Protein AF-A0A3Q1GTT3-F1 (afdb_monomer)

Sequence (76 aa):
MKYIIGIGFATNRGKTTLTNCLIKNLPNCCVVHQDDFFKPQDQIEVGEDGFKQYDVITVGRHDECDLRMAGESNEV

Mean predicted aligned error: 4.61 Å

Radius of gyration: 14.83 Å; Cα contacts (8 Å, |Δi|>4): 43; chains: 1; bounding box: 36×27×40 Å

pLDDT: mean 90.39, std 12.01, range [41.12, 97.0]

Structure (mmCIF, N/CA/C/O backbone):
data_AF-A0A3Q1GTT3-F1
#
_entry.id   AF-A0A3Q1GTT3-F1
#
loop_
_atom_site.group_PDB
_atom_site.id
_atom_site.type_symbol
_atom_site.label_atom_id
_atom_site.label_alt_id
_atom_site.label_comp_id
_atom_site.label_asym_id
_atom_site.label_entity_id
_atom_site.label_seq_id
_atom_site.pdbx_PDB_ins_code
_atom_site.Cartn_x
_atom_site.Cartn_y
_atom_site.Cartn_z
_atom_site.occupancy
_atom_site.B_iso_or_equiv
_atom_site.auth_seq_id
_atom_site.auth_comp_id
_atom_site.auth_asym_id
_atom_site.auth_atom_id
_atom_site.pdbx_PDB_model_num
ATOM 1 N N . MET A 1 1 ? -20.458 -8.416 11.427 1.00 83.19 1 MET A N 1
ATOM 2 C CA . MET A 1 1 ? -20.611 -8.027 10.008 1.00 83.19 1 MET A CA 1
ATOM 3 C C . MET A 1 1 ? -19.334 -7.319 9.597 1.00 83.19 1 MET A C 1
ATOM 5 O O . MET A 1 1 ? -18.908 -6.442 10.338 1.00 83.19 1 MET A O 1
ATOM 9 N N . LYS A 1 2 ? -18.684 -7.749 8.514 1.00 86.19 2 LYS A N 1
ATOM 10 C CA . LYS A 1 2 ? -17.418 -7.177 8.036 1.00 86.19 2 LYS A CA 1
ATOM 11 C C . LYS A 1 2 ? -17.712 -6.281 6.836 1.00 86.19 2 LYS A C 1
ATOM 13 O O . LYS A 1 2 ? -18.460 -6.694 5.955 1.00 86.19 2 LYS A O 1
ATOM 18 N N . TYR A 1 3 ? -17.136 -5.084 6.820 1.00 91.12 3 TYR A N 1
ATOM 19 C CA . TYR A 1 3 ? -17.210 -4.168 5.685 1.00 91.12 3 TYR A CA 1
ATOM 20 C C . TYR A 1 3 ? -15.833 -4.069 5.041 1.00 91.12 3 TYR A C 1
ATOM 22 O O . TYR A 1 3 ? -14.838 -3.888 5.740 1.00 91.12 3 TYR A O 1
ATOM 30 N N . ILE A 1 4 ? -15.788 -4.199 3.718 1.00 91.94 4 ILE A N 1
ATOM 31 C CA . ILE A 1 4 ? -14.573 -4.027 2.926 1.00 91.94 4 ILE A CA 1
ATOM 32 C C . ILE A 1 4 ? -14.760 -2.769 2.086 1.00 91.94 4 ILE A C 1
ATOM 34 O O . ILE A 1 4 ? -15.759 -2.636 1.381 1.00 91.94 4 ILE A O 1
ATOM 38 N N . ILE A 1 5 ? -13.811 -1.841 2.188 1.00 93.00 5 ILE A N 1
ATOM 39 C CA . ILE A 1 5 ? -13.833 -0.567 1.470 1.00 93.00 5 ILE A CA 1
ATOM 40 C C . ILE A 1 5 ? -12.588 -0.514 0.586 1.00 93.00 5 ILE A C 1
ATOM 42 O O . ILE A 1 5 ? -11.469 -0.480 1.092 1.00 93.00 5 ILE A O 1
ATOM 46 N N . GLY A 1 6 ? -12.783 -0.508 -0.734 1.00 94.06 6 GLY A N 1
ATOM 47 C CA . GLY A 1 6 ? -11.708 -0.301 -1.704 1.00 94.06 6 GLY A CA 1
ATOM 48 C C . GLY A 1 6 ? -11.461 1.189 -1.933 1.00 94.06 6 GLY A C 1
ATOM 49 O O . GLY A 1 6 ? -12.397 1.932 -2.225 1.00 94.06 6 GLY A O 1
ATOM 50 N N . ILE A 1 7 ? -10.209 1.632 -1.807 1.00 94.50 7 ILE A N 1
ATOM 51 C CA . ILE A 1 7 ? -9.822 3.039 -1.967 1.00 94.50 7 ILE A CA 1
ATOM 52 C C . ILE A 1 7 ? -8.778 3.159 -3.086 1.00 94.50 7 ILE A C 1
ATOM 54 O O . ILE A 1 7 ? -7.593 2.916 -2.871 1.00 94.50 7 ILE A O 1
ATOM 58 N N . GLY A 1 8 ? -9.216 3.563 -4.281 1.00 93.88 8 GLY A N 1
ATOM 59 C CA . GLY A 1 8 ? -8.353 3.779 -5.449 1.00 93.88 8 GLY A CA 1
ATOM 60 C C . GLY A 1 8 ? -8.125 5.263 -5.753 1.00 93.88 8 GLY A C 1
ATOM 61 O O . GLY A 1 8 ? -9.067 6.047 -5.763 1.00 93.88 8 GLY A O 1
ATOM 62 N N . PHE A 1 9 ? -6.877 5.651 -6.029 1.00 93.12 9 PHE A N 1
ATOM 63 C CA . PHE A 1 9 ? -6.494 6.994 -6.495 1.00 93.12 9 PHE A CA 1
ATOM 64 C C . PHE A 1 9 ? -5.208 6.922 -7.324 1.00 93.12 9 PHE A C 1
ATOM 66 O O . PHE A 1 9 ? -4.426 5.981 -7.168 1.00 93.12 9 PHE A O 1
ATOM 73 N N . ALA A 1 10 ? -4.907 7.984 -8.077 1.00 94.69 10 ALA A N 1
ATOM 74 C CA . ALA A 1 10 ? -3.580 8.192 -8.659 1.00 94.69 10 ALA A CA 1
ATOM 75 C C . ALA A 1 10 ? -2.461 8.213 -7.590 1.00 94.69 10 ALA A C 1
ATOM 77 O O . ALA A 1 10 ? -2.700 8.413 -6.388 1.00 94.69 10 ALA A O 1
ATOM 78 N N . THR A 1 11 ? -1.222 7.983 -8.021 1.00 92.94 11 THR A N 1
ATOM 79 C CA . THR A 1 11 ? -0.031 7.993 -7.159 1.00 92.94 11 THR A CA 1
ATOM 80 C C . THR A 1 11 ? 0.147 9.357 -6.470 1.00 92.94 11 THR A C 1
ATOM 82 O O . THR A 1 11 ? -0.207 10.414 -7.003 1.00 92.94 11 THR A O 1
ATOM 85 N N . ASN A 1 12 ? 0.618 9.338 -5.219 1.00 93.50 12 ASN A N 1
ATOM 86 C CA . ASN A 1 12 ? 0.883 10.528 -4.393 1.00 93.50 12 ASN A CA 1
ATOM 87 C C . ASN A 1 12 ? -0.311 11.485 -4.169 1.00 93.50 12 ASN A C 1
ATOM 89 O O . ASN A 1 12 ? -0.121 12.667 -3.905 1.00 93.50 12 ASN A O 1
ATOM 93 N N . ARG A 1 13 ? -1.560 10.999 -4.247 1.00 97.00 13 ARG A N 1
ATOM 94 C CA . ARG A 1 13 ? -2.782 11.800 -3.997 1.00 97.00 13 ARG A CA 1
ATOM 95 C C . ARG A 1 13 ? -3.339 11.701 -2.571 1.00 97.00 13 ARG A C 1
ATOM 97 O O . ARG A 1 13 ? -4.519 11.935 -2.353 1.00 97.00 13 ARG A O 1
ATOM 104 N N . GLY A 1 14 ? -2.503 11.349 -1.594 1.00 95.31 14 GLY A N 1
ATOM 105 C CA . GLY A 1 14 ? -2.895 11.359 -0.178 1.00 95.31 14 GLY A CA 1
ATOM 106 C C . GLY A 1 14 ? -3.688 10.138 0.303 1.00 95.31 14 GLY A C 1
ATOM 107 O O . GLY A 1 14 ? -4.312 10.216 1.357 1.00 95.31 14 GLY A O 1
ATOM 108 N N . LYS A 1 15 ? -3.636 9.003 -0.416 1.00 95.81 15 LYS A N 1
ATOM 109 C CA . LYS A 1 15 ? -4.275 7.733 -0.008 1.00 95.81 15 LYS A CA 1
ATOM 110 C C . LYS A 1 15 ? -3.914 7.337 1.423 1.00 95.81 15 LYS A C 1
ATOM 112 O O . LYS A 1 15 ? -4.798 7.160 2.252 1.00 95.81 15 LYS A O 1
ATOM 117 N N . THR A 1 16 ? -2.617 7.290 1.719 1.00 93.81 16 THR A N 1
ATOM 118 C CA . THR A 1 16 ? -2.093 6.929 3.042 1.00 93.81 16 THR A CA 1
ATOM 119 C C . THR A 1 16 ? -2.527 7.921 4.121 1.00 93.81 16 THR A C 1
ATOM 121 O O . THR A 1 16 ? -2.847 7.536 5.241 1.00 93.81 16 THR A O 1
ATOM 124 N N . THR A 1 17 ? -2.606 9.214 3.793 1.00 96.25 17 THR A N 1
ATOM 125 C CA . THR A 1 17 ? -3.111 10.236 4.722 1.00 96.25 17 THR A CA 1
ATOM 126 C C . THR A 1 17 ? -4.587 10.012 5.044 1.00 96.25 17 THR A C 1
ATOM 128 O O . THR A 1 17 ? -4.979 10.078 6.210 1.00 96.25 17 THR A O 1
ATOM 131 N N . LEU A 1 18 ? -5.402 9.710 4.029 1.00 96.25 18 LEU A N 1
ATOM 132 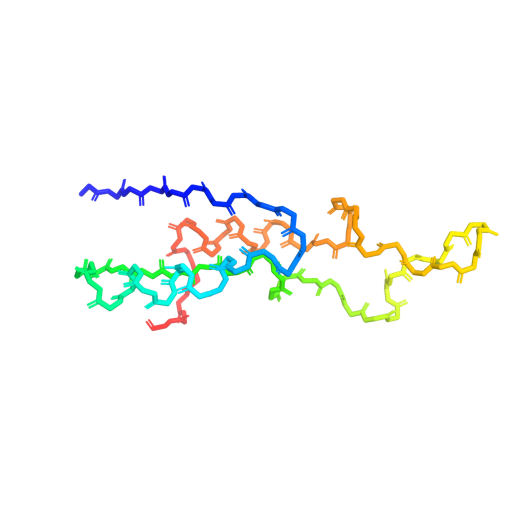C CA . LEU A 1 18 ? -6.821 9.418 4.199 1.00 96.25 18 LEU A CA 1
ATOM 133 C C . LEU A 1 18 ? -7.035 8.164 5.057 1.00 96.25 18 LEU A C 1
ATOM 135 O O . LEU A 1 18 ? -7.797 8.213 6.021 1.00 96.25 18 LEU A O 1
ATOM 139 N N . THR A 1 19 ? -6.334 7.065 4.765 1.00 95.44 19 THR A N 1
ATOM 140 C CA . THR A 1 19 ? -6.471 5.812 5.525 1.00 95.44 19 THR A CA 1
ATOM 141 C C . THR A 1 19 ? -6.004 5.959 6.974 1.00 95.44 19 THR A C 1
ATOM 143 O O . THR A 1 19 ? -6.674 5.467 7.880 1.00 95.44 19 THR A O 1
ATOM 146 N N . ASN A 1 20 ? -4.938 6.725 7.228 1.00 94.50 20 ASN A N 1
ATOM 147 C CA . ASN A 1 20 ? -4.493 7.054 8.587 1.00 94.50 20 ASN A CA 1
ATOM 148 C C . ASN A 1 20 ? -5.526 7.871 9.374 1.00 94.50 20 ASN A C 1
ATOM 150 O O . ASN A 1 20 ? -5.622 7.739 10.594 1.00 94.50 20 ASN A O 1
ATOM 154 N N . CYS A 1 21 ? -6.296 8.729 8.701 1.00 96.44 21 CYS A N 1
ATOM 155 C CA . CYS A 1 21 ? -7.413 9.427 9.327 1.00 96.44 21 CYS A CA 1
ATOM 156 C C . CYS A 1 21 ? -8.554 8.451 9.658 1.00 96.44 21 CYS A C 1
ATOM 158 O O . CYS A 1 21 ? -9.086 8.489 10.765 1.00 96.44 21 CYS A O 1
ATOM 160 N N . LEU A 1 22 ? -8.890 7.537 8.742 1.00 95.06 22 LEU A N 1
ATOM 161 C CA . LEU A 1 22 ? -9.951 6.546 8.944 1.00 95.06 22 LEU A CA 1
ATOM 162 C C . LEU A 1 22 ? -9.654 5.605 10.118 1.00 95.06 22 LEU A C 1
ATOM 164 O O . LEU A 1 22 ? -10.514 5.469 10.984 1.00 95.06 22 LEU A O 1
ATOM 168 N N . ILE A 1 23 ? -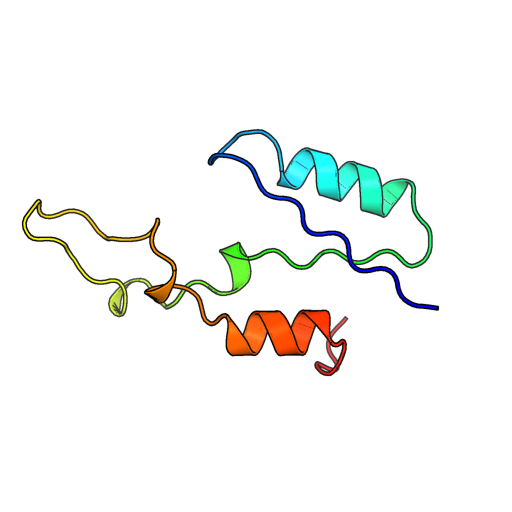8.441 5.042 10.216 1.00 94.81 23 ILE A N 1
ATOM 169 C CA . ILE A 1 23 ? -8.050 4.165 11.342 1.00 94.81 23 ILE A CA 1
ATOM 170 C C . ILE A 1 23 ? -8.235 4.872 12.691 1.00 94.81 23 ILE A C 1
ATOM 172 O O . ILE A 1 23 ? -8.692 4.266 13.653 1.00 94.81 23 ILE A O 1
ATOM 176 N N . LYS A 1 24 ? -7.900 6.167 12.776 1.00 95.69 24 LYS A N 1
ATOM 177 C CA . LYS A 1 24 ? -8.014 6.939 14.026 1.00 95.69 24 LYS A CA 1
ATOM 178 C C . LYS A 1 24 ? -9.458 7.210 14.443 1.00 95.69 24 LYS A C 1
ATOM 180 O O . LYS A 1 24 ? -9.708 7.421 15.624 1.00 95.69 24 LYS A O 1
ATOM 185 N N . ASN A 1 25 ? -10.382 7.258 13.485 1.00 96.69 25 ASN A N 1
ATOM 186 C CA . ASN A 1 25 ? -11.772 7.646 13.726 1.00 96.69 25 ASN A CA 1
ATOM 187 C C . ASN A 1 25 ? -12.745 6.455 13.720 1.00 96.69 25 ASN A C 1
ATOM 189 O O . ASN A 1 25 ? -13.869 6.599 14.195 1.00 96.69 25 ASN A O 1
ATOM 193 N N . LEU A 1 26 ? -12.342 5.292 13.196 1.00 94.56 26 LEU A N 1
ATOM 194 C CA . LEU A 1 26 ? -13.182 4.099 13.106 1.00 94.56 26 LEU A CA 1
ATOM 195 C C . LEU A 1 26 ? -12.678 3.003 14.059 1.00 94.56 26 LEU A C 1
ATOM 197 O O . LEU A 1 26 ? -11.568 2.500 13.874 1.00 94.56 26 LEU A O 1
ATOM 201 N N . PRO A 1 27 ? -13.479 2.578 15.055 1.00 92.56 27 PRO A N 1
ATOM 202 C CA . PRO A 1 27 ? -13.101 1.465 15.917 1.00 92.56 27 PRO A CA 1
ATOM 203 C C . PRO A 1 27 ? -13.069 0.153 15.121 1.00 92.56 27 PRO A C 1
ATOM 205 O O . PRO A 1 27 ? -13.875 -0.049 14.214 1.00 92.56 27 PRO A O 1
ATOM 208 N N . ASN A 1 28 ? -12.163 -0.757 15.492 1.00 91.62 28 ASN A N 1
ATOM 209 C CA . ASN A 1 28 ? -11.976 -2.061 14.836 1.00 91.62 28 ASN A CA 1
ATOM 210 C C . ASN A 1 28 ? -11.710 -1.961 13.320 1.00 91.62 28 ASN A C 1
ATOM 212 O O . ASN A 1 28 ? -12.133 -2.818 12.544 1.00 91.62 28 ASN A O 1
ATOM 216 N N . CYS A 1 29 ? -11.030 -0.896 12.898 1.00 91.88 29 CYS A N 1
ATOM 217 C CA . CYS A 1 29 ? -10.611 -0.682 11.521 1.00 91.88 29 CYS A CA 1
ATOM 218 C C . CYS A 1 29 ? -9.151 -1.112 11.340 1.00 91.88 29 CYS A C 1
ATOM 220 O O . CYS A 1 29 ? -8.291 -0.773 12.152 1.00 91.88 29 CYS A O 1
ATOM 222 N N . CYS A 1 30 ? -8.869 -1.824 10.252 1.00 92.62 30 CYS A N 1
ATOM 223 C CA . CYS A 1 30 ? -7.518 -2.085 9.772 1.00 92.62 30 CYS A CA 1
ATOM 224 C C . CYS A 1 30 ? -7.389 -1.605 8.323 1.00 92.62 30 CYS A C 1
ATOM 226 O O . CYS A 1 30 ? -8.387 -1.432 7.619 1.00 92.62 30 CYS A O 1
ATOM 228 N N . VAL A 1 31 ? -6.154 -1.375 7.885 1.00 93.69 31 VAL A N 1
ATOM 229 C CA . VAL A 1 31 ? -5.840 -0.982 6.510 1.00 93.69 31 VAL A CA 1
ATOM 230 C C . VAL A 1 31 ? -4.809 -1.950 5.964 1.00 93.69 31 VAL A C 1
ATOM 232 O O . VAL A 1 31 ? -3.860 -2.313 6.654 1.00 93.69 31 VAL A O 1
ATOM 235 N N . VAL A 1 32 ? -5.018 -2.350 4.718 1.00 93.81 32 VAL A N 1
ATOM 236 C CA . VAL A 1 32 ? -4.090 -3.155 3.931 1.00 93.81 32 VAL A CA 1
ATOM 237 C C . VAL A 1 32 ? -3.654 -2.282 2.761 1.00 93.81 32 VAL A C 1
ATOM 239 O O . VAL A 1 32 ? -4.501 -1.767 2.027 1.00 93.81 32 VAL A O 1
ATOM 242 N N . HIS A 1 33 ? -2.349 -2.054 2.620 1.00 93.44 33 HIS A N 1
ATOM 243 C CA . HIS A 1 33 ? -1.799 -1.256 1.530 1.00 93.44 33 HIS A CA 1
ATOM 244 C C . HIS A 1 33 ? -1.371 -2.175 0.388 1.00 93.44 33 HIS A C 1
ATOM 246 O O . HIS A 1 33 ? -0.566 -3.075 0.585 1.00 93.44 33 HIS A O 1
ATOM 252 N N . GLN A 1 34 ? -1.878 -1.927 -0.823 1.00 93.00 34 GLN A N 1
ATOM 253 C CA . GLN A 1 34 ? -1.469 -2.674 -2.019 1.00 93.00 34 GLN A CA 1
ATOM 254 C C . GLN A 1 34 ? 0.052 -2.592 -2.254 1.00 93.00 34 GLN A C 1
ATOM 256 O O . GLN A 1 34 ? 0.653 -3.565 -2.705 1.00 93.00 34 GLN A O 1
ATOM 261 N N . ASP A 1 35 ? 0.667 -1.457 -1.906 1.00 92.94 35 ASP A N 1
ATOM 262 C CA . ASP A 1 35 ? 2.101 -1.206 -2.086 1.00 92.94 35 ASP A CA 1
ATOM 263 C C . ASP A 1 35 ? 2.985 -2.162 -1.254 1.00 92.94 35 ASP A C 1
ATOM 265 O O . ASP A 1 35 ? 4.121 -2.434 -1.638 1.00 92.94 35 ASP A O 1
ATOM 269 N N . ASP A 1 36 ? 2.462 -2.743 -0.167 1.00 94.12 36 ASP A N 1
ATOM 270 C CA . ASP A 1 36 ? 3.193 -3.717 0.660 1.00 94.12 36 ASP A CA 1
ATOM 271 C C . ASP A 1 36 ? 3.385 -5.066 -0.067 1.00 94.12 36 ASP A C 1
ATOM 273 O O . ASP A 1 36 ? 4.243 -5.876 0.293 1.00 94.12 36 ASP A O 1
ATOM 277 N N . PHE A 1 37 ? 2.613 -5.302 -1.131 1.00 95.56 37 PHE A N 1
ATOM 278 C CA . PHE A 1 37 ? 2.608 -6.547 -1.898 1.00 95.56 37 PHE A CA 1
ATOM 279 C C . PHE A 1 37 ? 3.363 -6.439 -3.226 1.00 95.56 37 PHE A C 1
ATOM 281 O O . PHE A 1 37 ? 3.257 -7.335 -4.065 1.00 95.56 37 PHE A O 1
ATOM 288 N N . PHE A 1 38 ? 4.156 -5.386 -3.450 1.00 95.88 38 PHE A N 1
ATOM 289 C CA . PHE A 1 38 ? 5.025 -5.329 -4.628 1.00 95.88 38 PHE A CA 1
ATOM 290 C C . PHE A 1 38 ? 6.081 -6.432 -4.599 1.00 95.88 38 PHE A C 1
ATOM 292 O O . PHE A 1 38 ? 6.702 -6.709 -3.567 1.00 95.88 38 PHE A O 1
ATOM 299 N N . LYS A 1 39 ? 6.311 -7.057 -5.755 1.00 95.00 39 LYS A N 1
ATOM 300 C CA . LYS A 1 39 ? 7.429 -7.979 -5.963 1.00 95.00 39 LYS A CA 1
ATOM 301 C C . LYS A 1 39 ? 8.775 -7.290 -5.684 1.00 95.00 39 LYS A C 1
ATOM 303 O O . LYS A 1 39 ? 8.901 -6.077 -5.873 1.00 95.00 39 LYS A O 1
ATOM 308 N N . PRO A 1 40 ? 9.793 -8.058 -5.259 1.00 95.06 40 PRO A N 1
ATOM 309 C CA . PRO A 1 40 ? 11.164 -7.578 -5.157 1.00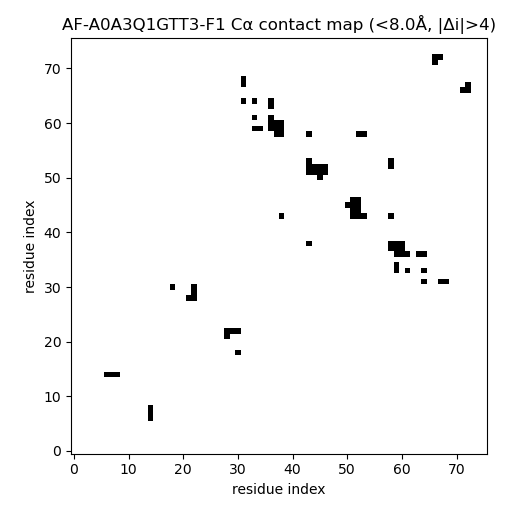 95.06 40 PRO A CA 1
ATOM 310 C C . PRO A 1 40 ? 11.643 -6.876 -6.432 1.00 95.06 40 PRO A C 1
ATOM 312 O O . PRO A 1 40 ? 11.245 -7.218 -7.544 1.00 95.06 40 PRO A O 1
ATOM 315 N N . GLN A 1 41 ? 12.512 -5.880 -6.269 1.00 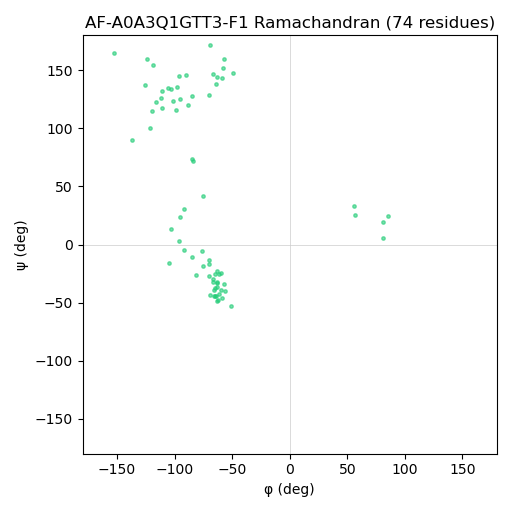93.56 41 GLN A N 1
ATOM 316 C CA . GLN A 1 41 ? 12.917 -4.973 -7.345 1.00 93.56 41 GLN A CA 1
ATOM 317 C C . GLN A 1 41 ? 13.619 -5.665 -8.534 1.00 93.56 41 GLN A C 1
ATOM 319 O O . GLN A 1 41 ? 13.618 -5.128 -9.646 1.00 93.56 41 GLN A O 1
ATOM 324 N N . ASP A 1 42 ? 14.244 -6.814 -8.301 1.00 94.94 42 ASP A N 1
ATOM 325 C CA . ASP A 1 42 ? 14.878 -7.689 -9.292 1.00 94.94 42 ASP A CA 1
ATOM 326 C C . ASP A 1 42 ? 13.867 -8.500 -10.120 1.00 94.94 42 ASP A C 1
ATOM 328 O O . ASP A 1 42 ? 14.196 -8.943 -11.215 1.00 94.94 42 ASP A O 1
ATOM 332 N N . GLN A 1 43 ? 12.630 -8.639 -9.641 1.00 95.38 43 GLN A N 1
ATOM 333 C CA . GLN A 1 43 ? 11.530 -9.328 -10.327 1.00 95.38 43 GLN A CA 1
ATOM 334 C C . GLN A 1 43 ? 10.612 -8.372 -11.104 1.00 95.38 43 GLN A C 1
ATOM 336 O O . GLN A 1 43 ? 9.590 -8.793 -11.647 1.00 95.38 43 GLN A O 1
ATOM 341 N N . ILE A 1 44 ? 10.942 -7.079 -11.130 1.00 96.25 44 ILE A N 1
ATOM 342 C CA . ILE A 1 44 ? 10.198 -6.067 -11.880 1.00 96.25 44 ILE A CA 1
ATOM 343 C C . ILE A 1 44 ? 10.764 -5.992 -13.293 1.00 96.25 44 ILE A C 1
ATOM 345 O O . ILE A 1 44 ? 11.940 -5.673 -13.481 1.00 96.25 44 ILE A O 1
ATOM 349 N N . GLU A 1 45 ? 9.912 -6.262 -14.277 1.00 95.12 45 GLU A N 1
ATOM 350 C CA . GLU A 1 45 ? 10.273 -6.200 -15.690 1.00 95.12 45 GLU A CA 1
ATOM 351 C C . GLU A 1 45 ? 10.670 -4.778 -16.103 1.00 95.12 45 GLU A C 1
ATOM 353 O O . GLU A 1 45 ? 10.120 -3.777 -15.626 1.00 95.12 45 GLU A O 1
ATOM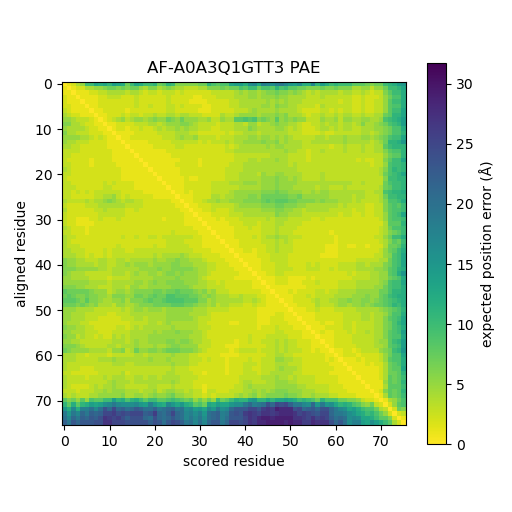 358 N N . VAL A 1 46 ? 11.647 -4.700 -17.004 1.00 96.38 46 VAL A N 1
ATOM 359 C CA . VAL A 1 46 ? 12.067 -3.459 -17.652 1.00 96.38 46 VAL A CA 1
ATOM 360 C C . VAL A 1 46 ? 11.452 -3.448 -19.044 1.00 96.38 46 VAL A C 1
ATOM 362 O O . VAL A 1 46 ? 11.643 -4.394 -19.806 1.00 96.38 46 VAL A O 1
ATOM 365 N N . GLY A 1 47 ? 10.691 -2.401 -19.352 1.00 94.44 47 GLY A N 1
ATOM 366 C CA . GLY A 1 47 ? 10.063 -2.230 -20.657 1.00 94.44 47 GLY A CA 1
ATOM 367 C C . GLY A 1 47 ? 11.079 -1.936 -21.761 1.00 94.44 47 GLY A C 1
ATOM 368 O O . GLY A 1 47 ? 12.251 -1.659 -21.504 1.00 94.44 47 GLY A O 1
ATOM 369 N N . GLU A 1 48 ? 10.613 -1.944 -23.010 1.00 96.00 48 GLU A N 1
ATOM 370 C CA . GLU A 1 48 ? 11.428 -1.563 -24.178 1.00 96.00 48 GLU A CA 1
ATOM 371 C C . GLU A 1 48 ? 11.948 -0.116 -24.090 1.00 96.00 48 GLU A C 1
ATOM 373 O O . GLU A 1 48 ? 12.981 0.223 -24.662 1.00 96.00 48 GLU A O 1
ATOM 378 N N . ASP A 1 49 ? 11.248 0.726 -23.330 1.00 95.25 49 ASP A N 1
ATOM 379 C CA . ASP A 1 49 ? 11.601 2.107 -23.008 1.00 95.25 49 ASP A CA 1
ATOM 380 C C . ASP A 1 49 ? 12.715 2.239 -21.951 1.00 95.25 49 ASP A C 1
ATOM 382 O O . ASP A 1 49 ? 13.178 3.346 -21.671 1.00 95.25 49 ASP A O 1
ATOM 386 N N . GLY A 1 50 ? 13.162 1.123 -21.368 1.00 96.44 50 GLY A N 1
ATOM 387 C CA . GLY A 1 50 ? 14.179 1.089 -20.322 1.00 96.44 50 GLY A CA 1
ATOM 388 C C . GLY A 1 50 ? 13.656 1.406 -18.917 1.00 96.44 50 GLY A C 1
ATOM 389 O O . GLY A 1 50 ? 14.461 1.480 -17.985 1.00 96.44 50 GLY A O 1
ATOM 390 N N . PHE A 1 51 ? 12.341 1.572 -18.723 1.00 96.44 51 PHE A N 1
ATOM 391 C CA . PHE A 1 51 ? 11.750 1.845 -17.411 1.00 96.44 51 PHE A CA 1
ATOM 392 C C . PHE A 1 51 ? 11.229 0.576 -16.733 1.00 96.44 51 PHE A C 1
ATOM 394 O O . PHE A 1 51 ? 10.693 -0.333 -17.369 1.00 96.44 51 PHE A O 1
ATOM 401 N N . LYS A 1 52 ? 11.358 0.527 -15.402 1.00 95.81 52 LYS A N 1
ATOM 402 C CA . LYS A 1 52 ? 10.749 -0.529 -14.586 1.00 95.81 52 LYS A CA 1
ATOM 403 C C . LYS A 1 52 ? 9.235 -0.365 -14.551 1.00 95.81 52 LYS A C 1
ATOM 405 O O . LYS A 1 52 ? 8.738 0.702 -14.194 1.00 95.81 52 LYS A O 1
ATOM 410 N N . GLN A 1 53 ? 8.520 -1.438 -14.855 1.00 96.06 53 GLN A N 1
ATOM 411 C CA . GLN A 1 53 ? 7.067 -1.432 -14.984 1.00 96.06 53 GLN A CA 1
ATOM 412 C C . GLN A 1 53 ? 6.388 -1.610 -13.619 1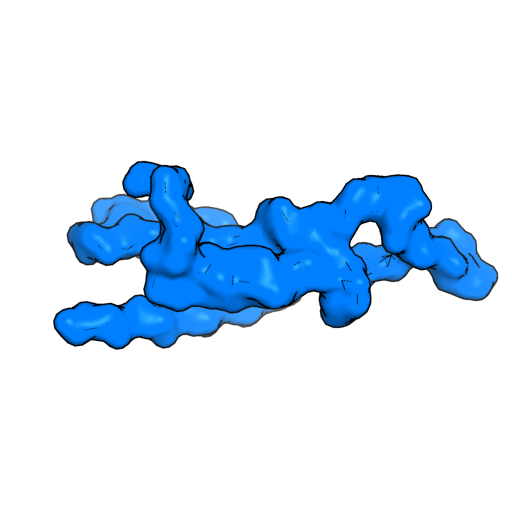.00 96.06 53 GLN A C 1
ATOM 414 O O . GLN A 1 53 ? 5.880 -2.678 -13.317 1.00 96.06 53 GLN A O 1
ATOM 419 N N . TYR A 1 54 ? 6.391 -0.584 -12.764 1.00 94.75 54 TYR A N 1
ATOM 420 C CA . TYR A 1 54 ? 5.747 -0.652 -11.438 1.00 94.75 54 TYR A CA 1
ATOM 421 C C . TYR A 1 54 ? 4.228 -0.422 -11.469 1.00 94.75 54 TYR A C 1
ATOM 423 O O . TYR A 1 54 ? 3.512 -0.912 -10.602 1.00 94.75 54 TYR A O 1
ATOM 431 N N . ASP A 1 55 ? 3.721 0.304 -12.463 1.00 93.88 55 ASP A N 1
ATOM 432 C CA . ASP A 1 55 ? 2.315 0.725 -12.529 1.00 93.88 55 ASP A CA 1
ATOM 433 C C . ASP A 1 55 ? 1.417 -0.270 -13.297 1.00 93.88 55 ASP A C 1
ATOM 435 O O . ASP A 1 55 ? 0.426 0.114 -13.920 1.00 93.88 55 ASP A O 1
ATOM 439 N N . VAL A 1 56 ? 1.748 -1.565 -13.261 1.00 93.88 56 VAL A N 1
ATOM 440 C CA . VAL A 1 56 ? 0.963 -2.644 -13.889 1.00 93.88 56 VAL A CA 1
ATOM 441 C C . VAL A 1 56 ? 0.478 -3.649 -12.850 1.00 93.88 56 VAL A C 1
ATOM 443 O O . VAL A 1 56 ? 1.079 -3.838 -11.798 1.00 93.88 56 VAL A O 1
ATOM 446 N N . ILE A 1 57 ? -0.621 -4.348 -13.135 1.00 92.50 57 ILE A N 1
ATOM 447 C CA . ILE A 1 57 ? -1.185 -5.296 -12.165 1.00 92.50 57 ILE A CA 1
ATOM 448 C C . ILE A 1 57 ? -0.225 -6.457 -11.857 1.00 92.50 57 ILE A C 1
ATOM 450 O O . ILE A 1 57 ? -0.170 -6.934 -10.732 1.00 92.50 57 ILE A O 1
ATOM 454 N N . THR A 1 58 ? 0.591 -6.890 -12.813 1.00 93.19 58 THR A N 1
ATOM 455 C CA . THR A 1 58 ? 1.414 -8.104 -12.690 1.00 93.19 58 THR A CA 1
ATOM 456 C C . THR A 1 58 ? 2.568 -7.997 -11.691 1.00 93.19 58 THR A C 1
ATOM 458 O O . THR A 1 58 ? 3.145 -9.027 -11.325 1.00 93.19 58 THR A O 1
ATOM 461 N N . VAL A 1 59 ? 2.914 -6.794 -11.224 1.00 95.12 59 VAL A N 1
ATOM 462 C CA . VAL A 1 59 ? 3.996 -6.605 -10.245 1.00 95.12 59 VAL A CA 1
ATOM 463 C C . VAL A 1 59 ? 3.571 -6.781 -8.791 1.00 95.12 59 VAL A C 1
ATOM 465 O O . VAL A 1 59 ? 4.435 -6.870 -7.922 1.00 95.12 59 VAL A O 1
ATOM 468 N N . GLY A 1 60 ? 2.270 -6.857 -8.513 1.00 92.88 60 GLY A N 1
ATOM 469 C CA . GLY A 1 60 ? 1.752 -7.143 -7.176 1.00 92.88 60 GLY A CA 1
ATOM 470 C C . GLY A 1 60 ? 1.565 -8.642 -6.928 1.00 92.88 60 GLY A C 1
ATOM 471 O O . GLY A 1 60 ? 1.195 -9.387 -7.837 1.00 92.88 60 GLY A O 1
ATOM 472 N N . ARG A 1 61 ? 1.783 -9.078 -5.685 1.00 94.88 61 ARG A N 1
ATOM 473 C CA . ARG A 1 61 ? 1.339 -10.374 -5.145 1.00 94.88 61 ARG A CA 1
ATOM 474 C C . ARG A 1 61 ? -0.111 -10.245 -4.664 1.00 94.88 61 ARG A C 1
ATOM 476 O O . ARG A 1 61 ? -0.383 -10.110 -3.472 1.00 94.88 61 ARG A O 1
ATOM 483 N N . HIS A 1 62 ? -1.041 -10.142 -5.616 1.00 92.00 62 HIS A N 1
ATOM 484 C CA . HIS A 1 62 ? -2.459 -9.858 -5.326 1.00 92.00 62 HIS A CA 1
ATOM 485 C C . HIS A 1 62 ? -3.155 -10.983 -4.569 1.00 92.00 62 HIS A C 1
ATOM 487 O O . HIS A 1 62 ? -4.030 -10.712 -3.761 1.00 92.00 62 HIS A O 1
ATOM 493 N N . ASP A 1 63 ? -2.718 -12.219 -4.773 1.00 92.12 63 ASP A N 1
ATOM 494 C CA . ASP A 1 63 ? -3.148 -13.386 -4.013 1.00 92.12 63 ASP A CA 1
ATOM 495 C C . ASP A 1 63 ? -2.854 -13.236 -2.511 1.00 92.12 63 ASP A C 1
ATOM 497 O O . ASP A 1 63 ? -3.738 -13.448 -1.682 1.00 92.12 63 ASP A O 1
ATOM 501 N N . GLU A 1 64 ? -1.651 -12.786 -2.145 1.00 93.00 64 GLU A N 1
ATOM 502 C CA . GLU A 1 64 ? -1.309 -12.490 -0.746 1.00 93.00 64 GLU A CA 1
ATOM 503 C C . GLU A 1 64 ? -2.123 -11.311 -0.189 1.00 93.00 64 GLU A C 1
ATOM 505 O O . GLU A 1 64 ? -2.572 -11.348 0.961 1.00 93.00 64 GLU A O 1
ATOM 510 N N . CYS A 1 65 ? -2.347 -10.277 -1.005 1.00 91.12 65 CYS A N 1
ATOM 511 C CA . CYS A 1 65 ? -3.178 -9.129 -0.639 1.00 91.12 65 CYS A CA 1
ATOM 512 C C . CYS A 1 65 ? -4.633 -9.555 -0.359 1.00 91.12 65 CYS A C 1
ATOM 514 O O . CYS A 1 65 ? -5.223 -9.143 0.643 1.00 91.12 65 CYS A O 1
ATOM 516 N N . ASP A 1 66 ? -5.195 -10.435 -1.188 1.00 90.50 66 ASP A N 1
ATOM 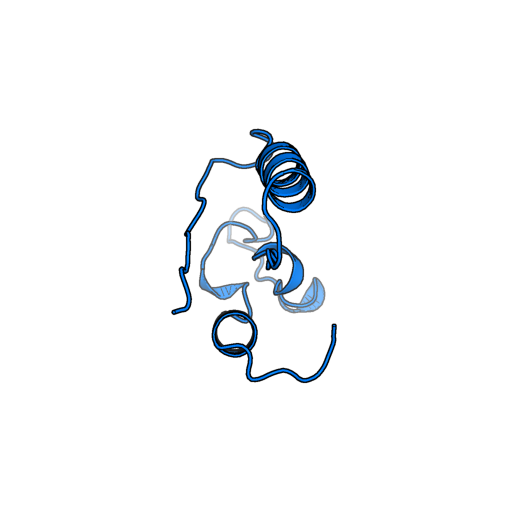517 C CA . ASP A 1 66 ? -6.554 -10.958 -1.037 1.00 90.50 66 ASP A CA 1
ATOM 518 C C . ASP A 1 66 ? -6.695 -11.818 0.226 1.00 90.50 66 ASP A C 1
ATOM 520 O O . ASP A 1 66 ? -7.638 -11.624 0.999 1.00 90.50 66 ASP A O 1
ATOM 524 N N . LEU A 1 67 ? -5.728 -12.701 0.504 1.00 90.12 67 LEU A N 1
ATOM 525 C CA . LEU A 1 67 ? -5.682 -13.489 1.746 1.00 90.12 67 LEU A CA 1
ATOM 526 C C . LEU A 1 67 ? -5.606 -12.585 2.986 1.00 90.12 67 LEU A C 1
ATOM 528 O O . LEU A 1 67 ? -6.284 -12.817 3.998 1.00 90.12 67 LEU A O 1
ATOM 532 N N . ARG A 1 68 ? -4.831 -11.498 2.897 1.00 89.62 68 ARG A N 1
ATOM 533 C CA . ARG A 1 68 ? -4.744 -10.490 3.955 1.00 89.62 68 ARG A CA 1
ATOM 534 C C . ARG A 1 68 ? -6.082 -9.783 4.171 1.00 89.62 68 ARG A C 1
ATOM 536 O O . ARG A 1 68 ? -6.521 -9.632 5.313 1.00 89.62 68 ARG A O 1
ATOM 543 N N . MET A 1 69 ? -6.761 -9.396 3.093 1.00 87.12 69 MET A N 1
ATOM 544 C CA . MET A 1 69 ? -8.086 -8.769 3.133 1.00 87.12 69 MET A CA 1
ATOM 545 C C . MET A 1 69 ? -9.175 -9.722 3.635 1.00 87.12 69 MET A C 1
ATOM 547 O O . MET A 1 69 ? -10.096 -9.281 4.330 1.00 87.12 69 MET A O 1
ATOM 551 N N . ALA A 1 70 ? -9.067 -11.025 3.361 1.00 86.31 70 ALA A N 1
ATOM 552 C CA . ALA A 1 70 ? -9.949 -12.062 3.897 1.00 86.31 70 ALA A CA 1
ATOM 553 C C . ALA A 1 70 ? -9.817 -12.200 5.425 1.00 86.31 70 ALA A C 1
ATOM 555 O O . ALA A 1 70 ? -10.810 -12.476 6.103 1.00 86.31 70 ALA A O 1
ATOM 556 N N . GLY A 1 71 ? -8.665 -11.824 5.991 1.00 76.50 71 GLY A N 1
ATOM 557 C CA . GLY A 1 71 ? -8.360 -11.972 7.415 1.00 76.50 71 GLY A CA 1
ATOM 558 C C . GLY A 1 71 ? -7.804 -13.355 7.754 1.00 76.50 71 GLY A C 1
ATOM 559 O O . GLY A 1 71 ? -7.950 -13.802 8.885 1.00 76.50 71 GLY A O 1
ATOM 560 N N . GLU A 1 72 ? -7.199 -14.034 6.776 1.00 61.31 72 GLU A N 1
ATOM 561 C CA . GLU A 1 72 ? -6.663 -15.398 6.913 1.00 61.31 72 GLU A CA 1
ATOM 562 C C . GLU A 1 72 ? -5.179 -15.422 7.325 1.00 61.31 72 GLU A C 1
ATOM 564 O O . GLU A 1 72 ? -4.614 -16.473 7.612 1.00 61.31 72 GLU A O 1
ATOM 569 N N . SER A 1 73 ? -4.543 -14.254 7.417 1.00 51.69 73 SER A N 1
ATOM 570 C CA . SER A 1 73 ? -3.167 -14.089 7.896 1.00 51.69 73 SER A CA 1
ATOM 571 C C . SER A 1 73 ? -3.137 -13.663 9.373 1.00 51.69 73 SER A C 1
ATOM 573 O O . SER A 1 73 ? -3.572 -12.558 9.708 1.00 51.69 73 SER A O 1
ATOM 575 N N . ASN A 1 74 ? -2.582 -14.519 10.232 1.00 41.12 74 ASN A N 1
ATOM 576 C CA . ASN A 1 74 ? -2.457 -14.378 11.692 1.00 41.12 74 ASN A CA 1
ATOM 577 C C . ASN A 1 74 ? -1.361 -13.388 12.160 1.00 41.12 74 ASN A C 1
ATOM 579 O O . ASN A 1 74 ? -0.644 -13.661 13.117 1.00 41.12 74 ASN A O 1
ATOM 583 N N . GLU A 1 75 ? -1.217 -12.230 11.520 1.00 41.91 75 GLU A N 1
ATOM 584 C CA . GLU A 1 75 ? -0.293 -11.191 12.004 1.00 41.91 75 GLU A CA 1
ATOM 585 C C . GLU A 1 75 ? -0.931 -9.810 11.917 1.00 41.91 75 GLU A C 1
ATOM 587 O O . GLU A 1 75 ? -0.862 -9.180 10.873 1.00 41.91 75 GLU A O 1
ATOM 592 N N . VAL A 1 76 ? -1.618 -9.373 12.972 1.00 41.19 76 VAL A N 1
ATOM 593 C CA . VAL A 1 76 ? -1.629 -8.014 13.562 1.00 41.19 76 VAL A CA 1
ATOM 594 C C . VAL A 1 76 ? -2.274 -8.146 14.937 1.00 41.19 76 V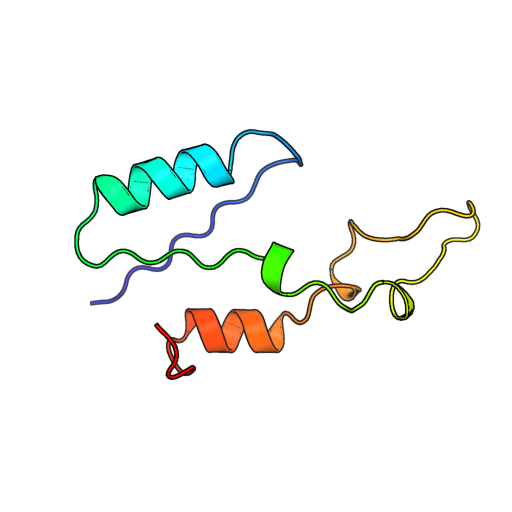AL A C 1
ATOM 596 O O . VAL A 1 76 ? -3.362 -8.759 15.011 1.00 41.19 76 VAL A O 1
#

Nearest PDB structures (foldseek):
  2qsz-assembly1_A  TM=9.653E-01  e=5.203E-04  Homo sapiens
  2qt0-assembly1_A  TM=9.754E-01  e=9.294E-04  Homo sapiens
  2qsy-assembly1_A  TM=8.266E-01  e=3.621E-04  Homo sapiens

Organism: NCBI:txid80966

Solvent-accessible surface area (backbone atoms only — not comparable to full-atom values): 5269 Å² total; per-residue 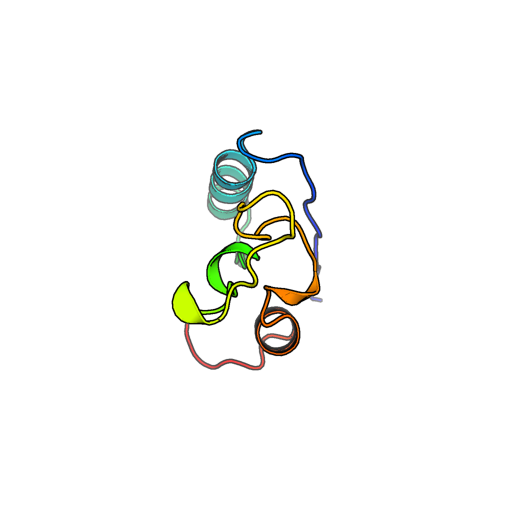(Å²): 138,88,86,84,84,89,86,86,76,69,87,93,71,50,64,69,59,53,51,58,51,46,47,76,74,36,84,97,53,85,86,84,64,73,77,80,31,51,56,60,80,90,76,48,56,64,47,99,88,71,45,68,54,72,94,44,79,85,42,43,44,56,69,61,51,49,42,51,72,73,63,76,56,96,78,132

InterPro domains:
  IPR027417 P-loop containing nucleoside triphosphate hydrolase [G3DSA:3.40.50.300] (1-69)
  IPR027417 P-loop containing nucleoside triphosphate hydrolase [SSF52540] (2-57)

Secondary structure (DSSP, 8-state):
----------TTSSHHHHHHHHHHHSTT-----GGGGBPPGGGSPBPTTS-B--SSGGGB-HHHHHHHHHT-S---

Foldseek 3Di:
DDDDDDDDDDPPPCPVVVVVVCPVVDPPDDDQDQVVFFDPPVPFDQDPVRDGDPPDPVRGPVVVSVCVSVVVDPDD